Protein AF-A0A7C4ZW87-F1 (afdb_monomer)

Mean predicted aligned error: 6.57 Å

Secondary structure (DSSP, 8-state):
---HHHHHHHHHHHHHHHHHHHHHHHTT-HHHHHHHHHHHHHHHHHHHHHHHTT-TT--HHHHHHHHHHHHHHHHHHHHHHHHHH--

pLDDT: mean 86.15, std 9.79, range [42.84, 94.75]

Solvent-accessible surface area (backbone atoms only — not comparable to full-atom values): 4750 Å² total; per-residue (Å²): 131,87,54,74,64,64,58,52,54,51,52,50,52,51,54,51,52,50,50,52,42,50,49,26,58,74,69,65,37,67,69,60,29,51,53,48,44,49,53,46,52,26,41,49,55,7,46,53,47,39,61,71,70,61,64,76,87,58,54,74,68,54,47,53,51,50,13,41,52,43,5,46,52,49,48,53,51,50,49,51,48,45,70,73,69,63,123

Radius of gyration: 14.89 Å; Cα contacts (8 Å, |Δi|>4): 60; chains: 1; bounding box: 38×31×37 Å

Foldseek 3Di:
DPDPVVVVVVVVVLVVLVVQLVVCVVVVVPVSNVVSVLCCQQQVVQLVVCVVVVVVPDDPVVSRVSSRVRSVVVVVVVVVCCVVVPD

Structure (mmCIF, N/CA/C/O backbone):
data_AF-A0A7C4ZW87-F1
#
_entry.id   AF-A0A7C4ZW87-F1
#
loop_
_atom_site.group_PDB
_atom_site.id
_atom_site.type_symbol
_atom_site.label_atom_id
_atom_site.label_alt_id
_atom_site.label_comp_id
_atom_site.label_asym_id
_atom_site.label_entity_id
_atom_site.label_seq_id
_atom_site.pdbx_PDB_ins_code
_atom_site.Cartn_x
_atom_site.Cartn_y
_atom_site.Cartn_z
_atom_site.occupancy
_atom_site.B_iso_or_equiv
_atom_site.auth_seq_id
_atom_site.auth_comp_id
_atom_site.auth_asym_id
_atom_site.auth_atom_id
_atom_site.pdbx_PDB_model_num
ATOM 1 N N . MET A 1 1 ? -14.754 -10.685 18.391 1.00 42.84 1 MET A N 1
ATOM 2 C CA . MET A 1 1 ? -13.473 -11.429 18.294 1.00 42.84 1 MET A CA 1
ATOM 3 C C . MET A 1 1 ? -13.283 -11.928 16.865 1.00 42.84 1 MET A C 1
ATOM 5 O O . MET A 1 1 ? -14.029 -12.814 16.465 1.00 42.84 1 MET A O 1
ATOM 9 N N . PRO A 1 2 ? -12.349 -11.387 16.063 1.00 49.66 2 PRO A N 1
ATOM 10 C CA . PRO A 1 2 ? -12.042 -11.985 14.769 1.00 49.66 2 PRO A CA 1
ATOM 11 C C . PRO A 1 2 ? -11.397 -13.356 15.012 1.00 49.66 2 PRO A C 1
ATOM 13 O O . PRO A 1 2 ? -10.317 -13.453 15.596 1.00 49.66 2 PRO A O 1
ATOM 16 N N . THR A 1 3 ? -12.091 -14.420 14.615 1.00 53.28 3 THR A N 1
ATOM 17 C CA . THR A 1 3 ? -11.608 -15.803 14.662 1.00 53.28 3 THR A CA 1
ATOM 18 C C . THR A 1 3 ? -10.276 -15.904 13.918 1.00 53.28 3 THR A C 1
ATOM 20 O O . THR A 1 3 ? -10.121 -15.314 12.848 1.00 53.28 3 THR A O 1
ATOM 23 N N . LYS A 1 4 ? -9.298 -16.639 14.478 1.00 64.94 4 LYS A N 1
ATOM 24 C CA . LYS A 1 4 ? -7.950 -16.839 13.892 1.00 64.94 4 LYS A CA 1
ATOM 25 C C . LYS A 1 4 ? -7.988 -17.116 12.378 1.00 64.94 4 LYS A C 1
ATOM 27 O O . LYS A 1 4 ? -7.102 -16.655 11.665 1.00 64.94 4 LYS A O 1
ATOM 32 N N . GLN A 1 5 ? -9.036 -17.798 11.909 1.00 70.31 5 GLN A N 1
ATOM 33 C CA . GLN A 1 5 ? -9.319 -18.086 10.503 1.00 70.31 5 GLN A CA 1
ATOM 34 C C . GLN A 1 5 ? -9.320 -16.832 9.610 1.00 70.31 5 GLN A C 1
ATOM 36 O O . GLN A 1 5 ? -8.502 -16.744 8.703 1.00 70.31 5 GLN A O 1
ATOM 41 N N . LYS A 1 6 ? -10.119 -15.801 9.937 1.00 72.94 6 LYS A N 1
ATOM 42 C CA . LYS A 1 6 ? -10.258 -14.590 9.101 1.00 72.94 6 LYS A CA 1
ATOM 43 C C . LYS A 1 6 ? -8.950 -13.815 8.942 1.00 72.94 6 LYS A C 1
ATOM 45 O O . LYS A 1 6 ? -8.716 -13.190 7.913 1.00 72.94 6 LYS A O 1
ATOM 50 N N . LYS A 1 7 ? -8.085 -13.834 9.966 1.00 77.19 7 LYS A N 1
ATOM 51 C CA . LYS A 1 7 ? -6.752 -13.214 9.875 1.00 77.19 7 LYS A CA 1
ATOM 52 C C . LYS A 1 7 ? -5.854 -13.980 8.907 1.00 77.19 7 LYS A C 1
ATOM 54 O O . LYS A 1 7 ? -5.104 -13.360 8.164 1.00 77.19 7 LYS A O 1
ATOM 59 N N . ARG A 1 8 ? -5.943 -15.309 8.915 1.00 82.75 8 ARG A N 1
ATOM 60 C CA . ARG A 1 8 ? -5.168 -16.186 8.039 1.00 82.75 8 ARG A CA 1
ATOM 61 C C . ARG A 1 8 ? -5.602 -16.036 6.583 1.00 82.75 8 ARG A C 1
ATOM 63 O O . ARG A 1 8 ? -4.744 -15.873 5.728 1.00 82.75 8 ARG A O 1
ATOM 70 N N . ASP A 1 9 ? -6.906 -15.985 6.332 1.00 84.88 9 ASP A N 1
ATOM 71 C CA . ASP A 1 9 ? -7.464 -15.790 4.987 1.00 84.88 9 ASP A CA 1
ATOM 72 C C . ASP A 1 9 ? -7.055 -14.429 4.408 1.00 84.88 9 ASP A C 1
ATOM 74 O O . ASP A 1 9 ? -6.658 -14.331 3.250 1.00 84.88 9 ASP A O 1
ATOM 78 N N . PHE A 1 10 ? -7.050 -13.386 5.245 1.00 81.38 10 PHE A N 1
ATOM 79 C CA . PHE A 1 10 ? -6.550 -12.066 4.868 1.00 81.38 10 PHE A CA 1
ATOM 80 C C . PHE A 1 10 ? -5.060 -12.086 4.497 1.00 81.38 10 PHE A C 1
ATOM 82 O O . PHE A 1 10 ? -4.679 -11.539 3.469 1.00 81.38 10 PHE A O 1
ATOM 89 N N . LEU A 1 11 ? -4.215 -12.746 5.295 1.00 84.75 11 LEU A N 1
ATOM 90 C CA . LEU A 1 11 ? -2.788 -12.878 4.979 1.00 84.75 11 LEU A CA 1
ATOM 91 C C . LEU A 1 11 ? -2.557 -13.667 3.685 1.00 84.75 11 LEU A C 1
ATOM 93 O O . LEU A 1 11 ? -1.713 -13.279 2.883 1.00 84.75 11 LEU A O 1
ATOM 97 N N . ILE A 1 12 ? -3.328 -14.733 3.455 1.00 88.88 12 ILE A N 1
ATOM 98 C CA . ILE A 1 12 ? -3.270 -15.508 2.209 1.00 88.88 12 ILE A CA 1
ATOM 99 C C . ILE A 1 12 ? -3.640 -14.626 1.014 1.00 88.88 12 ILE A C 1
ATOM 101 O O . ILE A 1 12 ? -2.938 -14.658 0.009 1.00 88.88 12 ILE A O 1
ATOM 105 N N . ALA A 1 13 ? -4.685 -13.801 1.131 1.00 87.75 13 ALA A N 1
ATOM 106 C CA . ALA A 1 13 ? -5.079 -12.873 0.073 1.00 87.75 13 ALA A CA 1
ATOM 107 C C . ALA A 1 13 ? -3.967 -11.863 -0.258 1.00 87.75 13 ALA A C 1
ATOM 109 O O . ALA A 1 13 ? -3.701 -11.618 -1.432 1.00 87.75 13 ALA A O 1
ATOM 110 N N . ILE A 1 14 ? -3.271 -11.331 0.756 1.00 87.12 14 ILE A N 1
ATOM 111 C CA . ILE A 1 14 ? -2.129 -10.424 0.550 1.00 87.12 14 ILE A CA 1
ATOM 112 C C . ILE A 1 14 ? -0.990 -11.133 -0.185 1.00 87.12 14 ILE A C 1
ATOM 114 O O . ILE A 1 14 ? -0.472 -10.611 -1.168 1.00 87.12 14 ILE A O 1
ATOM 118 N N . VAL A 1 15 ? -0.608 -12.329 0.272 1.00 90.69 15 VAL A N 1
ATOM 119 C CA . VAL A 1 15 ? 0.480 -13.106 -0.342 1.00 90.69 15 VAL A CA 1
ATOM 120 C C . VAL A 1 15 ? 0.138 -13.482 -1.784 1.00 90.69 15 VAL A C 1
ATOM 122 O O . VAL A 1 15 ? 0.993 -13.403 -2.663 1.00 90.69 15 VAL A O 1
ATOM 125 N N . PHE A 1 16 ? -1.116 -13.844 -2.049 1.00 90.62 16 PHE A N 1
ATOM 126 C CA . PHE A 1 16 ? -1.592 -14.142 -3.395 1.00 90.62 16 PHE A CA 1
ATOM 127 C C . PHE A 1 16 ? -1.527 -12.913 -4.311 1.00 90.62 16 PHE A C 1
ATOM 129 O O . PHE A 1 16 ? -1.023 -13.005 -5.429 1.00 90.62 16 PHE A O 1
ATOM 136 N N . LEU A 1 17 ? -1.972 -11.749 -3.826 1.00 88.75 17 LEU A N 1
ATOM 137 C CA . LEU A 1 17 ? -1.891 -10.493 -4.570 1.00 88.75 17 LEU A CA 1
ATOM 138 C C . LEU A 1 17 ? -0.431 -10.115 -4.874 1.00 88.75 17 LEU A C 1
ATOM 140 O O . LEU A 1 17 ? -0.118 -9.750 -6.004 1.00 88.75 17 LEU A O 1
ATOM 144 N N . GLN A 1 18 ? 0.474 -10.286 -3.904 1.00 89.44 18 GLN A N 1
ATOM 145 C CA . GLN A 1 18 ? 1.912 -10.062 -4.083 1.00 89.44 18 GLN A CA 1
ATOM 146 C C . GLN A 1 18 ? 2.504 -10.973 -5.168 1.00 89.44 18 GLN A C 1
ATOM 148 O O . GLN A 1 18 ? 3.277 -10.518 -6.011 1.00 89.44 18 GLN A O 1
ATOM 153 N N . LEU A 1 19 ? 2.129 -12.256 -5.174 1.00 92.69 19 LEU A N 1
ATOM 154 C CA . LEU A 1 19 ? 2.540 -13.210 -6.207 1.00 92.69 19 LEU A CA 1
ATOM 155 C C . LEU A 1 19 ? 2.057 -12.789 -7.597 1.00 92.69 19 LEU A C 1
ATOM 157 O O . LEU A 1 19 ? 2.823 -12.884 -8.554 1.00 92.69 19 LEU A O 1
ATOM 161 N N . MET A 1 20 ? 0.826 -12.281 -7.717 1.00 90.31 20 MET A N 1
ATOM 162 C CA . MET A 1 20 ? 0.315 -11.773 -8.993 1.0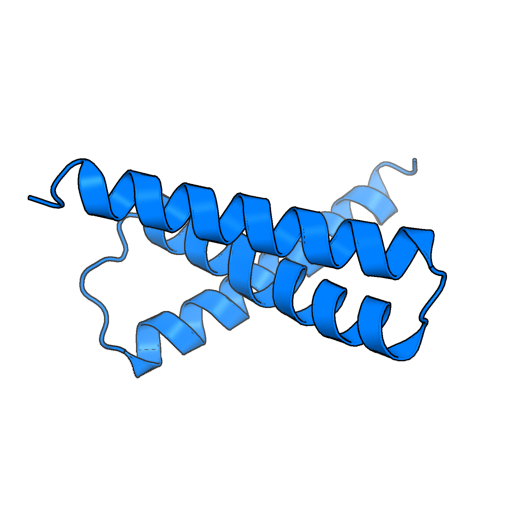0 90.31 20 MET A CA 1
ATOM 163 C C . MET A 1 20 ? 1.095 -10.556 -9.489 1.00 90.31 20 MET A C 1
ATOM 165 O O . MET A 1 20 ? 1.452 -10.507 -10.666 1.00 90.31 20 MET A O 1
ATOM 169 N N . VAL A 1 21 ? 1.419 -9.607 -8.606 1.00 89.38 21 VAL A N 1
ATOM 170 C CA . VAL A 1 21 ? 2.265 -8.459 -8.964 1.00 89.38 21 VAL A CA 1
ATOM 171 C C . VAL A 1 21 ? 3.623 -8.949 -9.470 1.00 89.38 21 VAL A C 1
ATOM 173 O O . VAL A 1 21 ? 4.024 -8.577 -10.574 1.00 89.38 21 VAL A O 1
ATOM 176 N N . TYR A 1 22 ? 4.288 -9.854 -8.745 1.00 91.69 22 TYR A N 1
ATOM 177 C CA . TYR A 1 22 ? 5.566 -10.420 -9.188 1.00 91.69 22 TYR A CA 1
ATOM 178 C C . TYR A 1 22 ? 5.468 -11.147 -10.527 1.00 91.69 22 TYR A C 1
ATOM 180 O O . TYR A 1 22 ? 6.350 -10.988 -11.366 1.00 91.69 22 TYR A O 1
ATOM 188 N N . PHE A 1 23 ? 4.387 -11.888 -10.766 1.00 93.25 23 PHE A N 1
ATOM 189 C CA . PHE A 1 23 ? 4.151 -12.549 -12.044 1.00 93.25 23 PHE A CA 1
ATOM 190 C C . PHE A 1 23 ? 4.064 -11.538 -13.194 1.00 93.25 23 PHE A C 1
ATOM 192 O O . PHE A 1 23 ? 4.708 -11.719 -14.223 1.00 93.25 23 PHE A O 1
ATOM 199 N N . THR A 1 24 ? 3.336 -10.430 -13.020 1.00 91.69 24 THR A N 1
ATOM 200 C CA . 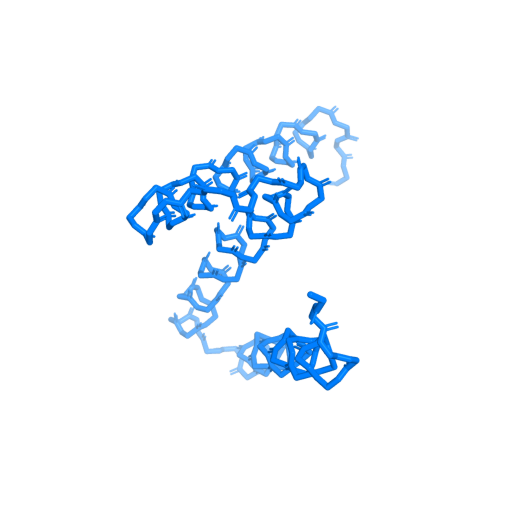THR A 1 24 ? 3.242 -9.398 -14.070 1.00 91.69 24 TH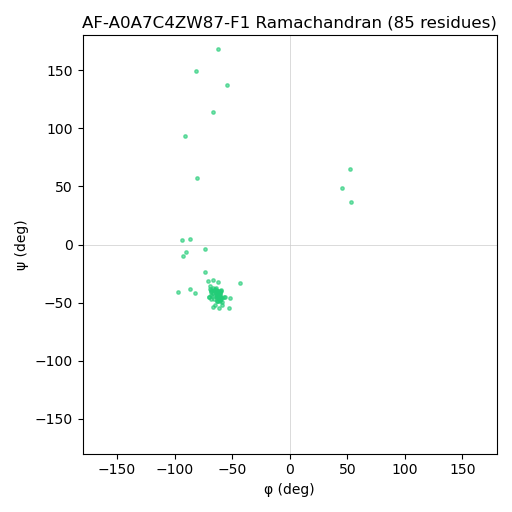R A CA 1
ATOM 201 C C . THR A 1 24 ? 4.549 -8.672 -14.349 1.00 91.69 24 THR A C 1
ATOM 203 O O . THR A 1 24 ? 4.781 -8.263 -15.486 1.00 91.69 24 THR A O 1
ATOM 206 N N . VAL A 1 25 ? 5.401 -8.530 -13.332 1.00 90.31 25 VAL A N 1
ATOM 207 C CA . VAL A 1 25 ? 6.755 -7.992 -13.488 1.00 90.31 25 VAL A CA 1
ATOM 208 C C . VAL A 1 25 ? 7.634 -8.994 -14.233 1.00 90.31 25 VAL A C 1
ATOM 210 O O . VAL A 1 25 ? 8.320 -8.605 -15.166 1.00 90.31 25 VAL A O 1
ATOM 213 N N . PHE A 1 26 ? 7.571 -10.278 -13.871 1.00 92.88 26 PHE A N 1
ATOM 214 C CA . PHE A 1 26 ? 8.381 -11.335 -14.479 1.00 92.88 26 PHE A CA 1
ATOM 215 C C . PHE A 1 26 ? 8.063 -11.561 -15.963 1.00 92.88 26 PHE A C 1
ATOM 217 O O . PHE A 1 26 ? 8.969 -11.778 -16.758 1.00 92.88 26 PHE A O 1
ATOM 224 N N . PHE A 1 27 ? 6.785 -11.493 -16.344 1.00 91.81 27 PHE A N 1
ATOM 225 C CA . PHE A 1 27 ? 6.348 -11.631 -17.738 1.00 91.81 27 PHE A CA 1
ATOM 226 C C . PHE A 1 27 ? 6.373 -10.312 -18.527 1.00 91.81 27 PHE A C 1
ATOM 228 O O . PHE A 1 27 ? 5.914 -10.296 -19.667 1.00 91.81 27 PHE A O 1
ATOM 235 N N . ASP A 1 28 ? 6.864 -9.219 -17.928 1.00 90.12 28 ASP A N 1
ATOM 236 C CA . ASP A 1 28 ? 6.921 -7.882 -18.531 1.00 90.12 28 ASP A CA 1
ATOM 237 C C . ASP A 1 28 ? 5.609 -7.485 -19.229 1.00 90.12 28 ASP A C 1
ATOM 239 O O . ASP A 1 28 ? 5.587 -7.031 -20.370 1.00 90.12 28 ASP A O 1
ATOM 243 N N . ILE A 1 29 ? 4.476 -7.664 -18.540 1.00 92.50 29 ILE A N 1
ATOM 244 C CA . ILE A 1 29 ? 3.156 -7.269 -19.051 1.00 92.50 29 ILE A CA 1
ATOM 245 C C . ILE A 1 29 ? 2.887 -5.829 -18.582 1.00 92.50 29 ILE A C 1
ATOM 247 O O . ILE A 1 29 ? 2.365 -5.646 -17.478 1.00 92.50 29 ILE A O 1
ATOM 251 N N . PRO A 1 30 ? 3.211 -4.783 -19.370 1.00 88.44 30 PRO A N 1
ATOM 252 C CA . PRO A 1 30 ? 3.276 -3.404 -18.880 1.00 88.44 30 PRO A CA 1
ATOM 253 C C . PRO A 1 30 ? 1.940 -2.895 -18.329 1.00 88.44 30 PRO A C 1
ATOM 255 O O . PRO A 1 30 ? 1.904 -2.293 -17.259 1.00 88.44 30 PRO A O 1
ATOM 258 N N . ILE A 1 31 ? 0.832 -3.189 -19.017 1.00 91.25 31 ILE A N 1
ATOM 259 C CA . ILE A 1 31 ? -0.510 -2.731 -18.626 1.00 91.25 31 ILE A CA 1
ATOM 260 C C . ILE A 1 31 ? -0.955 -3.410 -17.325 1.00 91.25 31 ILE A C 1
ATOM 262 O O . ILE A 1 31 ? -1.421 -2.747 -16.399 1.00 91.25 31 ILE A O 1
ATOM 266 N N . ALA A 1 32 ? -0.781 -4.732 -17.236 1.00 89.19 32 ALA A N 1
ATOM 267 C CA . ALA A 1 32 ? -1.177 -5.496 -16.057 1.00 89.19 32 ALA A CA 1
ATOM 268 C C . ALA A 1 32 ? -0.321 -5.124 -14.840 1.00 89.19 32 ALA A C 1
ATOM 270 O O . ALA A 1 32 ? -0.866 -4.921 -13.758 1.00 89.19 32 ALA A O 1
ATOM 271 N N . ARG A 1 33 ? 0.994 -4.953 -15.036 1.00 89.62 33 ARG A N 1
ATOM 272 C CA . ARG A 1 33 ? 1.932 -4.487 -14.008 1.00 89.62 33 ARG A CA 1
ATOM 273 C C . ARG A 1 33 ? 1.524 -3.132 -13.449 1.00 89.62 33 ARG A C 1
ATOM 275 O O . ARG A 1 33 ? 1.527 -2.953 -12.236 1.00 89.62 33 ARG A O 1
ATOM 282 N N . GLN A 1 34 ? 1.162 -2.188 -14.313 1.00 89.31 34 GLN A N 1
ATOM 283 C CA . GLN A 1 34 ? 0.814 -0.840 -13.879 1.00 89.31 34 GLN A CA 1
ATOM 284 C C . GLN A 1 34 ? -0.511 -0.803 -13.117 1.00 89.31 34 GLN A C 1
ATOM 286 O O . GLN A 1 34 ? -0.575 -0.202 -12.048 1.00 89.31 34 GLN A O 1
ATOM 291 N N . LEU A 1 35 ? -1.543 -1.489 -13.614 1.00 91.69 35 LEU A N 1
ATOM 292 C CA . LEU A 1 35 ? -2.831 -1.561 -12.924 1.00 91.69 35 LEU A CA 1
ATOM 293 C C . LEU A 1 35 ? -2.703 -2.291 -11.585 1.00 91.69 35 LEU A C 1
ATOM 295 O O . LEU A 1 35 ? -3.084 -1.743 -10.555 1.00 91.69 35 LEU A O 1
ATOM 299 N N . LEU A 1 36 ? -2.128 -3.497 -11.571 1.00 89.69 36 LEU A N 1
ATOM 300 C CA . LEU A 1 36 ? -1.983 -4.273 -10.338 1.00 89.69 36 LEU A CA 1
ATOM 301 C C . LEU A 1 36 ? -1.045 -3.600 -9.341 1.00 89.69 36 LEU A C 1
ATOM 303 O O . LEU A 1 36 ? -1.352 -3.596 -8.154 1.00 89.69 36 LEU A O 1
ATOM 307 N N . GLY A 1 37 ? 0.049 -2.994 -9.805 1.00 88.12 37 GLY A N 1
ATOM 308 C CA . GLY A 1 37 ? 0.950 -2.213 -8.963 1.00 88.12 37 GLY A CA 1
ATOM 309 C C . GLY A 1 37 ? 0.242 -1.020 -8.329 1.00 88.12 37 GLY A C 1
ATOM 310 O O . GLY A 1 37 ? 0.324 -0.842 -7.118 1.00 88.12 37 GLY A O 1
ATOM 311 N N . PHE A 1 38 ? -0.521 -0.254 -9.114 1.00 88.69 38 PHE A N 1
ATOM 312 C CA . PHE A 1 38 ? -1.315 0.859 -8.596 1.00 88.69 38 PHE A CA 1
ATOM 313 C C . PHE A 1 38 ? -2.326 0.388 -7.544 1.00 88.69 38 PHE A C 1
ATOM 315 O O . PHE A 1 38 ? -2.320 0.881 -6.421 1.00 88.69 38 PHE A O 1
ATOM 322 N N . PHE A 1 39 ? -3.139 -0.628 -7.847 1.00 89.25 39 PHE A N 1
ATOM 323 C CA . PHE A 1 39 ? -4.099 -1.162 -6.877 1.00 89.25 39 PHE A CA 1
ATOM 324 C C . PHE A 1 39 ? -3.413 -1.703 -5.617 1.00 89.25 39 PHE A C 1
ATOM 326 O O . PHE A 1 39 ? -3.891 -1.468 -4.507 1.00 89.25 39 PHE A O 1
ATOM 333 N N . TYR A 1 40 ? -2.280 -2.387 -5.768 1.00 87.44 40 TYR A N 1
ATOM 334 C CA . TYR A 1 40 ? -1.500 -2.902 -4.650 1.00 87.44 40 TYR A CA 1
ATOM 335 C C . TYR A 1 40 ? -1.006 -1.765 -3.748 1.00 87.44 40 TYR A C 1
ATOM 337 O O . TYR A 1 40 ? -1.307 -1.762 -2.557 1.00 87.44 40 TYR A O 1
ATOM 345 N N . PHE A 1 41 ? -0.314 -0.768 -4.302 1.00 86.25 41 PHE A N 1
ATOM 346 C CA . PHE A 1 41 ? 0.260 0.333 -3.525 1.00 86.25 41 PHE A CA 1
ATOM 347 C C . PHE A 1 41 ? -0.772 1.348 -3.020 1.00 86.25 41 PHE A C 1
ATOM 349 O O . PHE A 1 41 ? -0.529 1.989 -2.006 1.00 86.25 41 PHE A O 1
ATOM 356 N N . THR A 1 42 ? -1.937 1.482 -3.650 1.00 86.94 42 THR A N 1
ATOM 357 C CA . THR A 1 42 ? -2.982 2.400 -3.171 1.00 86.94 42 THR A CA 1
ATOM 358 C C . THR A 1 42 ? -3.895 1.758 -2.129 1.00 86.94 42 THR A C 1
ATOM 360 O O . THR A 1 42 ? -4.289 2.414 -1.172 1.00 86.94 42 THR A O 1
ATOM 363 N N . PHE A 1 43 ? -4.259 0.482 -2.263 1.00 87.00 43 PHE A N 1
ATOM 364 C CA . PHE A 1 43 ? -5.236 -0.122 -1.349 1.00 87.00 43 PHE A CA 1
ATOM 365 C C . PHE A 1 43 ? -4.585 -0.896 -0.214 1.00 87.00 43 PHE A C 1
ATOM 367 O O . PHE A 1 43 ? -5.044 -0.805 0.924 1.00 87.00 43 PHE A O 1
ATOM 374 N N . LEU A 1 44 ? -3.519 -1.650 -0.489 1.00 88.12 44 LEU A N 1
ATOM 375 C CA . LEU A 1 44 ? -2.942 -2.523 0.522 1.00 88.12 44 LEU A CA 1
ATOM 376 C C . LEU A 1 44 ? -2.317 -1.756 1.698 1.00 88.12 44 LEU A C 1
ATOM 378 O O . LEU A 1 44 ? -2.708 -2.047 2.832 1.00 88.12 44 LEU A O 1
ATOM 382 N N . PRO A 1 45 ? -1.390 -0.795 1.499 1.00 88.12 45 PRO A N 1
ATOM 383 C CA . PRO A 1 45 ? -0.803 -0.081 2.627 1.00 88.12 45 PRO A CA 1
ATOM 384 C C . PRO A 1 45 ? -1.859 0.739 3.367 1.00 88.12 45 PRO A C 1
ATOM 386 O O . PRO A 1 45 ? -1.859 0.733 4.592 1.00 88.12 45 PRO A O 1
ATOM 389 N N . GLY A 1 46 ? -2.823 1.342 2.668 1.00 89.94 46 GLY A N 1
ATOM 390 C CA . GLY A 1 46 ? -3.919 2.065 3.308 1.00 89.94 46 GLY A CA 1
ATOM 391 C C . GLY A 1 46 ? -4.795 1.186 4.200 1.00 89.94 46 GLY A C 1
ATOM 392 O O . GLY A 1 46 ? -5.095 1.559 5.333 1.00 89.94 46 GLY A O 1
ATOM 393 N N . PHE A 1 47 ? -5.133 -0.024 3.749 1.00 88.38 47 PHE A N 1
ATOM 394 C CA . PHE A 1 47 ? -5.901 -0.977 4.550 1.00 88.38 47 PHE A CA 1
ATOM 395 C C . PHE A 1 47 ? -5.093 -1.512 5.741 1.00 88.38 47 PHE A C 1
ATOM 397 O O . PHE A 1 47 ? -5.627 -1.685 6.839 1.00 88.38 47 PHE A O 1
ATOM 404 N N . VAL A 1 48 ? -3.793 -1.762 5.551 1.00 88.06 48 VAL A N 1
ATOM 405 C CA . VAL A 1 48 ? -2.882 -2.159 6.635 1.00 88.06 48 VAL A CA 1
ATOM 406 C C . VAL A 1 48 ? -2.776 -1.047 7.681 1.00 88.06 48 VAL A C 1
ATOM 408 O O . VAL A 1 48 ? -2.905 -1.333 8.869 1.00 88.06 48 VAL A O 1
ATOM 411 N N . ILE A 1 49 ? -2.612 0.208 7.256 1.00 89.88 49 ILE A N 1
ATOM 412 C CA . ILE A 1 49 ? -2.543 1.385 8.129 1.00 89.88 49 ILE A CA 1
ATOM 413 C C . ILE A 1 49 ? -3.861 1.561 8.892 1.00 89.88 49 ILE A C 1
ATOM 415 O O . ILE A 1 49 ? -3.831 1.651 10.115 1.00 89.88 49 ILE A O 1
ATOM 419 N N . LEU A 1 50 ? -5.018 1.500 8.226 1.00 89.94 50 LEU A N 1
ATOM 420 C CA . LEU A 1 50 ? -6.332 1.552 8.886 1.00 89.94 50 LEU A CA 1
ATOM 421 C C . LEU A 1 50 ? -6.464 0.529 10.017 1.00 89.94 50 LEU A C 1
ATOM 423 O O . LEU A 1 50 ? -6.880 0.857 11.129 1.00 89.94 50 LEU A O 1
ATOM 427 N N . LYS A 1 51 ? -6.048 -0.708 9.744 1.00 84.56 51 LYS A N 1
ATOM 428 C CA . LYS A 1 51 ? -6.101 -1.810 10.706 1.00 84.56 51 LYS A CA 1
ATOM 429 C C . LYS A 1 51 ? -5.087 -1.652 11.841 1.00 84.56 51 LYS A C 1
ATOM 431 O O . LYS A 1 51 ? -5.353 -2.088 12.959 1.00 84.56 51 LYS A O 1
ATOM 436 N N . LEU A 1 52 ? -3.931 -1.036 11.576 1.00 86.38 52 LEU A N 1
ATOM 437 C CA . LEU A 1 52 ? -2.939 -0.679 12.597 1.00 86.38 52 LEU A CA 1
ATOM 438 C C . LEU A 1 52 ? -3.454 0.432 13.517 1.00 86.38 52 LEU A C 1
ATOM 440 O O . LEU A 1 52 ? -3.279 0.335 14.731 1.00 86.38 52 LEU A O 1
ATOM 444 N N . LEU A 1 53 ? -4.138 1.434 12.959 1.00 86.19 53 LEU A N 1
ATOM 445 C CA . LEU A 1 53 ? -4.790 2.499 13.723 1.00 86.19 53 LEU A CA 1
ATOM 446 C C . LEU A 1 53 ? -6.065 2.022 14.444 1.00 86.19 53 LEU A C 1
ATOM 448 O O . LEU A 1 53 ? -6.636 2.792 15.211 1.00 86.19 53 LEU A O 1
ATOM 452 N N . LYS A 1 54 ? -6.485 0.760 14.249 1.00 82.75 54 LYS A N 1
ATOM 453 C CA . LYS A 1 54 ? -7.721 0.171 14.804 1.00 82.75 54 LYS A CA 1
ATOM 454 C C . LYS A 1 54 ? -8.962 1.000 14.476 1.00 82.75 54 LYS A C 1
ATOM 456 O O . LYS A 1 54 ? -9.878 1.131 15.286 1.00 82.75 54 LYS A O 1
ATOM 461 N N . LEU A 1 55 ? -8.979 1.571 13.276 1.00 78.31 55 LEU A N 1
ATOM 462 C CA . LEU A 1 55 ? -10.087 2.359 12.751 1.00 78.31 55 LEU A CA 1
ATOM 463 C C . LEU A 1 55 ? -11.177 1.426 12.204 1.00 78.31 55 LEU A C 1
ATOM 465 O O . LEU A 1 55 ? -11.528 1.454 11.028 1.00 78.31 55 LEU A O 1
ATOM 469 N N . ASP A 1 56 ? -11.666 0.552 13.083 1.00 67.75 56 ASP A N 1
ATOM 470 C CA . ASP A 1 56 ? -12.540 -0.573 12.748 1.00 67.75 56 ASP A CA 1
ATOM 471 C C . ASP A 1 56 ? -14.037 -0.196 12.800 1.00 67.75 56 ASP A C 1
ATOM 473 O O . ASP A 1 56 ? -14.888 -1.011 12.448 1.00 67.75 56 ASP A O 1
ATOM 477 N N . GLU A 1 57 ? -14.364 1.020 13.255 1.00 77.50 57 GLU A N 1
ATOM 478 C CA . GLU A 1 57 ? -15.744 1.487 13.482 1.00 77.50 57 GLU A CA 1
ATOM 479 C C . GLU A 1 57 ? -16.352 2.250 12.293 1.00 77.50 57 GLU A 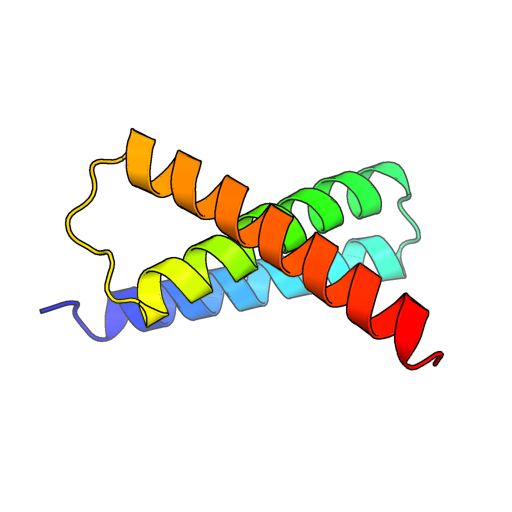C 1
ATOM 481 O O . GLU A 1 57 ? -17.471 2.754 12.374 1.00 77.50 57 GLU A O 1
ATOM 486 N N . PHE A 1 58 ? -15.637 2.340 11.173 1.00 78.50 58 PHE A N 1
ATOM 487 C CA . PHE A 1 58 ? -16.105 3.061 9.996 1.00 78.50 58 PHE A CA 1
ATOM 488 C C . PHE A 1 58 ? -17.076 2.244 9.138 1.00 78.50 58 PHE A C 1
ATOM 490 O O . PHE A 1 58 ? -16.980 1.019 9.028 1.00 78.50 58 PHE A O 1
ATOM 497 N N . GLY A 1 59 ? -18.002 2.943 8.475 1.00 85.38 59 GLY A N 1
ATOM 498 C CA . GLY A 1 59 ? -18.841 2.351 7.440 1.00 85.38 59 GLY A CA 1
ATOM 499 C C . GLY A 1 59 ? -18.018 1.851 6.248 1.00 85.38 59 GLY A C 1
ATOM 500 O O . GLY A 1 59 ? -16.818 2.117 6.112 1.00 85.38 59 GLY A O 1
ATOM 501 N N . TRP A 1 60 ? -18.663 1.087 5.361 1.00 83.94 60 TRP A N 1
ATOM 502 C CA . TRP A 1 60 ? -18.018 0.539 4.160 1.00 83.94 60 TRP A CA 1
ATOM 503 C C . TRP A 1 60 ? -17.400 1.639 3.284 1.00 83.94 60 TRP A C 1
ATOM 505 O O . TRP A 1 60 ? -16.263 1.502 2.833 1.00 83.94 60 TRP A O 1
ATOM 515 N N . ALA A 1 61 ? -18.135 2.731 3.063 1.00 89.88 61 ALA A N 1
ATOM 516 C CA . ALA A 1 61 ? -17.702 3.812 2.186 1.00 89.88 61 ALA A CA 1
ATOM 517 C C . ALA A 1 61 ? -16.497 4.556 2.773 1.00 89.88 61 ALA A C 1
ATOM 519 O O . ALA A 1 61 ? -15.512 4.786 2.076 1.00 89.88 61 ALA A O 1
ATOM 520 N N . GLU A 1 62 ? -16.541 4.865 4.065 1.00 88.88 62 GLU A N 1
ATOM 521 C CA . GLU A 1 62 ? -15.472 5.529 4.802 1.00 88.88 62 GLU A CA 1
ATOM 522 C C . GLU A 1 62 ? -14.219 4.659 4.854 1.00 88.88 62 GLU A C 1
ATOM 524 O O . GLU A 1 62 ? -13.123 5.155 4.615 1.00 88.88 62 GLU A O 1
ATOM 529 N N . THR A 1 63 ? -14.370 3.352 5.082 1.00 88.38 63 THR A N 1
ATOM 530 C CA . THR A 1 63 ? -13.245 2.407 5.074 1.00 88.38 63 THR A CA 1
ATOM 531 C C . THR A 1 63 ? -12.531 2.415 3.725 1.00 88.38 63 THR A C 1
ATOM 533 O O . 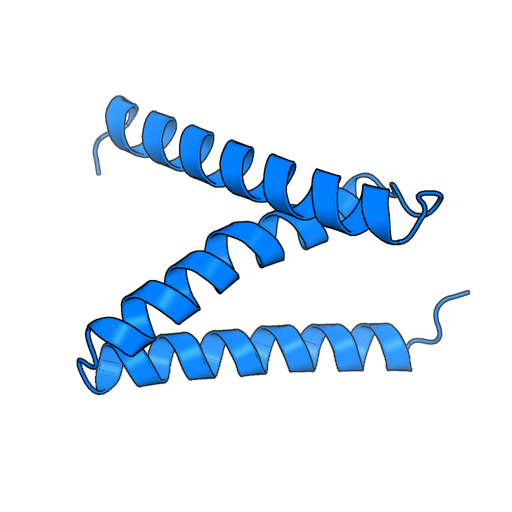THR A 1 63 ? -11.304 2.488 3.676 1.00 88.38 63 THR A O 1
ATOM 536 N N . VAL A 1 64 ? -13.281 2.378 2.619 1.00 88.19 64 VAL A N 1
ATOM 537 C CA . VAL A 1 64 ? -12.700 2.440 1.270 1.00 88.19 64 VAL A CA 1
ATOM 538 C C . VAL A 1 64 ? -12.037 3.796 1.031 1.00 88.19 64 VAL A C 1
ATOM 540 O O . VAL A 1 64 ? -10.892 3.840 0.584 1.00 88.19 64 VAL A O 1
ATOM 543 N N . LEU A 1 65 ? -12.716 4.894 1.371 1.00 91.75 65 LEU A N 1
ATOM 544 C CA . LEU A 1 65 ? -12.214 6.252 1.170 1.00 91.75 65 LEU A CA 1
ATOM 545 C C . LEU A 1 65 ? -10.909 6.491 1.943 1.00 91.75 65 LEU A C 1
ATOM 547 O O . LEU A 1 65 ? -9.921 6.943 1.364 1.00 91.75 65 LEU A O 1
ATOM 551 N N . PHE A 1 66 ? -10.877 6.134 3.229 1.00 90.62 66 PHE A N 1
ATOM 552 C CA . PHE A 1 66 ? -9.678 6.252 4.052 1.00 90.62 66 PHE A CA 1
ATOM 553 C C . PHE A 1 66 ? -8.575 5.306 3.595 1.00 90.62 66 PHE A C 1
ATOM 555 O O . PHE A 1 66 ? -7.414 5.699 3.615 1.00 90.62 66 PHE A O 1
ATOM 562 N N . SER A 1 67 ? -8.903 4.088 3.157 1.00 90.75 67 SER A N 1
ATOM 563 C CA . SER A 1 67 ? -7.903 3.153 2.640 1.00 90.75 67 SER A CA 1
ATOM 564 C C . SER A 1 67 ? -7.212 3.738 1.412 1.00 90.75 67 SER A C 1
ATOM 566 O O . SER A 1 67 ? -5.989 3.733 1.340 1.00 90.75 67 SER A O 1
ATOM 568 N N . VAL A 1 68 ? -7.974 4.284 0.463 1.00 92.69 68 VAL A N 1
ATOM 569 C CA . VAL A 1 68 ? -7.410 4.920 -0.734 1.00 92.69 68 VAL A CA 1
ATOM 570 C C . VAL A 1 68 ? -6.574 6.139 -0.351 1.00 92.69 68 VAL A C 1
ATOM 572 O O . VAL A 1 68 ? -5.428 6.248 -0.778 1.00 92.69 68 VAL A O 1
ATOM 575 N N . GLY A 1 69 ? -7.107 7.027 0.494 1.00 92.88 69 GLY A N 1
ATOM 576 C CA . GLY A 1 69 ? -6.404 8.235 0.927 1.00 92.88 69 GLY A CA 1
ATOM 577 C C . GLY A 1 69 ? -5.101 7.940 1.675 1.00 92.88 69 GLY A C 1
ATOM 578 O O . GLY A 1 69 ? -4.075 8.548 1.383 1.00 92.88 69 GLY A O 1
ATOM 579 N N . LEU A 1 70 ? -5.109 6.970 2.594 1.00 92.25 70 LEU A N 1
ATOM 580 C CA . LEU A 1 70 ? -3.924 6.566 3.355 1.00 92.25 70 LEU A CA 1
ATOM 581 C C . LEU A 1 70 ? -2.885 5.860 2.485 1.00 92.25 70 LEU A C 1
ATOM 583 O O . LEU A 1 70 ? -1.693 6.057 2.705 1.00 92.25 70 LEU A O 1
ATOM 587 N N . GLY A 1 71 ? -3.302 5.067 1.497 1.00 93.38 71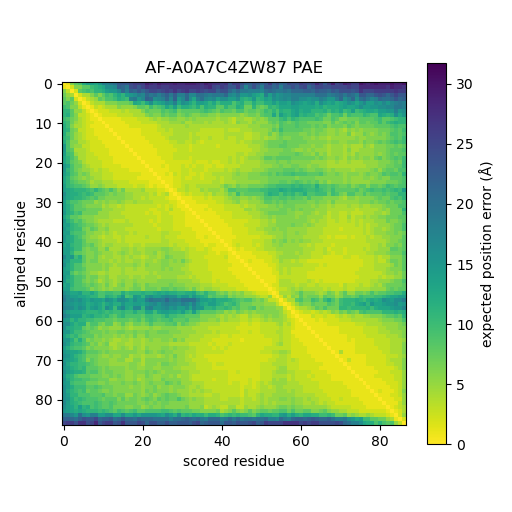 GLY A N 1
ATOM 588 C CA . GLY A 1 71 ? -2.358 4.476 0.553 1.00 93.38 71 GLY A CA 1
ATOM 589 C C . GLY A 1 71 ? -1.722 5.512 -0.368 1.00 93.38 71 GLY A C 1
ATOM 590 O O . GLY A 1 71 ? -0.513 5.468 -0.573 1.00 93.38 71 GLY A O 1
ATOM 591 N N . PHE A 1 72 ? -2.490 6.497 -0.845 1.00 93.31 72 PHE A N 1
ATOM 592 C CA . PHE A 1 72 ? -1.930 7.647 -1.564 1.00 93.31 72 PHE A CA 1
ATOM 593 C C . PHE A 1 72 ? -0.950 8.437 -0.692 1.00 93.31 72 PHE A C 1
ATOM 595 O O . PHE A 1 72 ? 0.171 8.687 -1.117 1.00 93.31 72 PHE A O 1
ATOM 602 N N . ALA A 1 73 ? -1.321 8.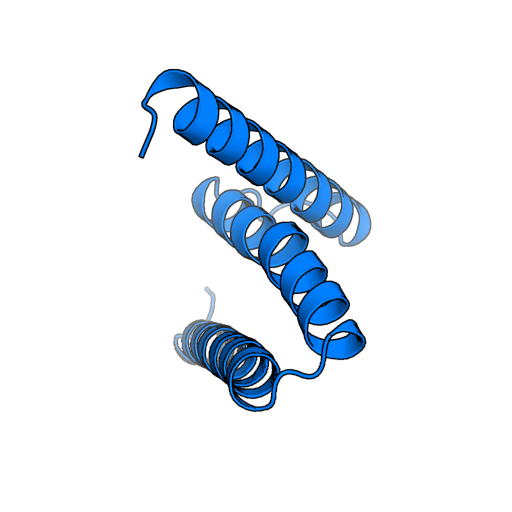765 0.548 1.00 93.62 73 ALA A N 1
ATOM 603 C CA . ALA A 1 73 ? -0.429 9.466 1.469 1.00 93.62 73 ALA A CA 1
ATOM 604 C C . ALA A 1 73 ? 0.860 8.673 1.741 1.00 93.62 73 ALA A C 1
ATOM 606 O O . ALA A 1 73 ? 1.944 9.248 1.775 1.00 93.62 73 ALA A O 1
ATOM 607 N N . PHE A 1 74 ? 0.761 7.349 1.890 1.00 91.94 74 PHE A N 1
ATOM 608 C CA . PHE A 1 74 ? 1.922 6.473 2.033 1.00 91.94 74 PHE A CA 1
ATOM 609 C C . PHE A 1 74 ? 2.829 6.510 0.795 1.00 91.94 74 PHE A C 1
ATOM 611 O O . PHE A 1 74 ? 4.044 6.609 0.943 1.00 91.94 74 PHE A O 1
ATOM 618 N N . MET A 1 75 ? 2.251 6.466 -0.408 1.00 90.88 75 MET A N 1
ATOM 619 C CA . MET A 1 75 ? 2.983 6.555 -1.674 1.00 90.88 75 MET A CA 1
ATOM 620 C C . MET A 1 75 ? 3.737 7.885 -1.797 1.00 90.88 75 MET A C 1
ATOM 622 O O . MET A 1 75 ? 4.922 7.883 -2.115 1.00 90.88 75 MET A O 1
ATOM 626 N N . GLU A 1 76 ? 3.078 9.005 -1.496 1.00 92.81 76 GLU A N 1
ATOM 627 C CA . GLU A 1 76 ? 3.687 10.341 -1.540 1.00 92.81 76 GLU A CA 1
ATOM 628 C C . GLU A 1 76 ? 4.796 10.496 -0.494 1.00 92.81 76 GLU A C 1
ATOM 630 O O . GLU A 1 76 ? 5.864 11.020 -0.797 1.00 92.81 76 GLU A O 1
ATOM 635 N N . LEU A 1 77 ? 4.597 9.980 0.724 1.00 92.94 77 LEU A N 1
ATOM 636 C CA . LEU A 1 77 ? 5.647 9.963 1.745 1.00 92.94 77 LEU A CA 1
ATOM 637 C C . LEU A 1 77 ? 6.836 9.102 1.316 1.00 92.94 77 LEU A C 1
ATOM 639 O O . LEU A 1 77 ? 7.977 9.519 1.486 1.00 92.94 77 LEU A O 1
ATOM 643 N N . ALA A 1 78 ? 6.595 7.922 0.742 1.00 90.62 78 ALA A N 1
ATOM 644 C CA . ALA A 1 78 ? 7.660 7.079 0.211 1.00 90.62 78 ALA A CA 1
ATOM 645 C C . ALA A 1 78 ? 8.408 7.778 -0.935 1.00 90.62 78 ALA A C 1
ATOM 647 O O . ALA A 1 78 ? 9.635 7.759 -0.955 1.00 90.62 78 ALA A O 1
ATOM 648 N N . GLY A 1 79 ? 7.686 8.442 -1.841 1.00 91.81 79 GLY A N 1
ATOM 649 C CA . GLY A 1 79 ? 8.263 9.243 -2.919 1.00 91.81 79 GLY A CA 1
ATOM 650 C C . GLY A 1 79 ? 9.121 10.393 -2.395 1.00 91.81 79 GLY A C 1
ATOM 651 O O . GLY A 1 79 ? 10.252 10.559 -2.841 1.00 91.81 79 GLY A O 1
ATOM 652 N N . LEU A 1 80 ? 8.631 11.128 -1.393 1.00 94.75 80 LEU A N 1
ATOM 653 C CA . LEU A 1 80 ? 9.378 12.191 -0.719 1.00 94.75 80 LEU A CA 1
ATOM 654 C C . LEU A 1 80 ? 10.658 11.651 -0.069 1.00 94.75 80 LEU A C 1
ATOM 656 O O . LEU A 1 80 ? 11.722 12.239 -0.235 1.00 94.75 80 LEU A O 1
ATOM 660 N N . LEU A 1 81 ? 10.569 10.522 0.640 1.00 93.38 81 LEU A N 1
ATOM 661 C CA . LEU A 1 81 ? 11.722 9.881 1.275 1.00 93.38 81 LEU A CA 1
ATOM 662 C C . LEU A 1 81 ? 12.758 9.424 0.244 1.00 93.38 81 LEU A C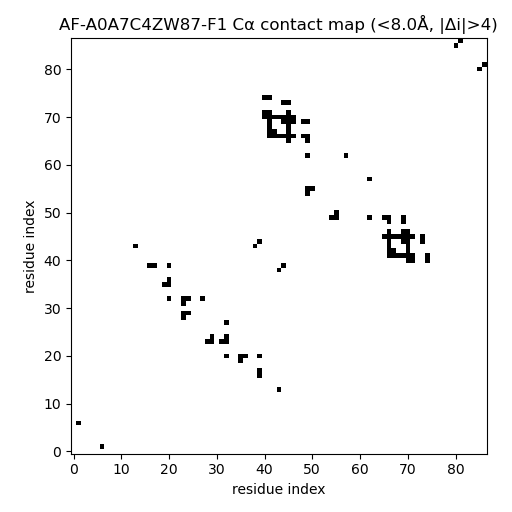 1
ATOM 664 O O . LEU A 1 81 ? 13.945 9.651 0.444 1.00 93.38 81 LEU A O 1
ATOM 668 N N . ILE A 1 82 ? 12.331 8.808 -0.858 1.00 93.62 82 ILE A N 1
ATOM 669 C CA . IL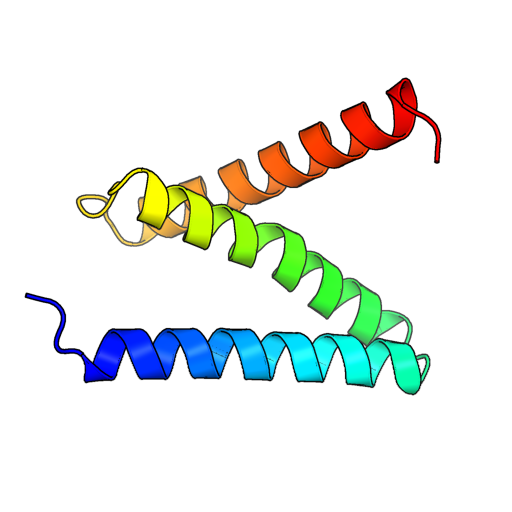E A 1 82 ? 13.240 8.407 -1.942 1.00 93.62 82 ILE A CA 1
ATOM 670 C C . ILE A 1 82 ? 13.916 9.642 -2.542 1.00 93.62 82 ILE A C 1
ATOM 672 O O . ILE A 1 82 ? 15.124 9.634 -2.756 1.00 93.62 82 ILE A O 1
ATOM 676 N N . ASN A 1 83 ? 13.154 10.712 -2.771 1.00 93.94 83 ASN A N 1
ATOM 677 C CA . ASN A 1 83 ? 13.670 11.946 -3.351 1.00 93.94 83 ASN A CA 1
ATOM 678 C C . ASN A 1 83 ? 14.698 12.645 -2.445 1.00 93.94 83 ASN A C 1
ATOM 680 O O . ASN A 1 83 ? 15.678 13.184 -2.946 1.00 93.94 83 ASN A O 1
ATOM 684 N N . GLU A 1 84 ? 14.487 12.631 -1.128 1.00 92.88 84 GLU A N 1
ATOM 685 C CA . GLU A 1 84 ? 15.377 13.290 -0.163 1.00 92.88 84 GLU A CA 1
ATOM 686 C C . GLU A 1 84 ? 16.606 12.436 0.192 1.00 92.88 84 GLU A C 1
ATOM 688 O O . GLU A 1 84 ? 17.716 12.952 0.291 1.00 92.88 84 GLU A O 1
ATOM 693 N N . PHE A 1 85 ? 16.427 11.124 0.386 1.00 89.88 85 PHE A N 1
ATOM 694 C CA . PHE A 1 85 ? 17.496 10.225 0.838 1.00 89.88 85 PHE A CA 1
ATOM 695 C C . PHE A 1 85 ? 18.262 9.535 -0.297 1.00 89.88 85 PHE A C 1
ATOM 697 O O . PHE A 1 85 ? 19.300 8.938 -0.024 1.00 89.88 85 PHE A O 1
ATOM 704 N N . GLY A 1 86 ? 17.789 9.640 -1.542 1.00 68.25 86 GLY A N 1
ATOM 705 C CA . GLY A 1 86 ? 18.560 9.358 -2.754 1.00 68.25 86 GLY A CA 1
ATOM 706 C C . GLY A 1 86 ? 19.256 7.995 -2.786 1.00 68.25 86 GLY A C 1
ATOM 707 O O . GLY A 1 86 ? 20.486 7.944 -2.834 1.00 68.25 86 GLY A O 1
ATOM 708 N N . PHE A 1 87 ? 18.480 6.908 -2.791 1.00 59.59 87 PHE A N 1
ATOM 709 C CA . PHE A 1 87 ? 18.942 5.632 -3.356 1.00 59.59 87 PHE A CA 1
ATOM 710 C C . PHE A 1 87 ? 18.590 5.551 -4.840 1.00 59.59 87 PHE A C 1
ATOM 712 O O . PHE A 1 87 ? 17.463 5.970 -5.193 1.00 59.59 87 PHE A O 1
#

Sequence (87 aa):
MPTKQKKRDFLIAIVFLQLMVYFTVFFDIPIARQLLGFFYFTFLPGFVILKLLKLDEFGWAETVLFSVGLGFAFMELAGLLINEFGF